Protein AF-A0A7W1MRZ4-F1 (afdb_monomer_lite)

Secondary structure (DSSP, 8-state):
--TTHHHHTTS-HHHHHHHHHHHHHHHHHHHHHHHHHHHHHHTS-TTPPTT--HHHHHHHHHHH--GGG-SSHHHHHHHTT--EEEEEETTEEEEEEE------

pLDDT: mean 79.33, std 16.09, range [39.59, 97.81]

Structure (mmCIF, N/CA/C/O backbone):
data_AF-A0A7W1MRZ4-F1
#
_entry.id   AF-A0A7W1MRZ4-F1
#
loop_
_atom_site.group_PDB
_atom_site.id
_atom_site.type_symbol
_atom_site.label_atom_id
_atom_site.label_alt_id
_atom_site.label_comp_id
_atom_site.label_asym_id
_atom_site.label_entity_id
_atom_site.label_seq_id
_atom_site.pdbx_PDB_ins_code
_atom_site.Cartn_x
_atom_site.Cartn_y
_atom_site.Cartn_z
_atom_site.occupancy
_atom_site.B_iso_or_equiv
_atom_site.auth_seq_id
_atom_site.auth_comp_id
_atom_site.auth_asym_id
_atom_site.auth_atom_id
_atom_site.pdbx_PDB_model_num
ATOM 1 N N . MET A 1 1 ? -19.536 -16.222 16.779 1.00 46.12 1 MET A N 1
ATOM 2 C CA . MET A 1 1 ? -19.828 -14.786 16.997 1.00 46.12 1 MET A CA 1
ATOM 3 C C . MET A 1 1 ? -19.730 -14.444 18.491 1.00 46.12 1 MET A C 1
ATOM 5 O O . MET A 1 1 ? -20.451 -13.587 18.965 1.00 46.12 1 MET A O 1
ATOM 9 N N . GLU A 1 2 ? -18.833 -15.108 19.237 1.00 47.44 2 GLU A N 1
ATOM 10 C CA . GLU A 1 2 ? -18.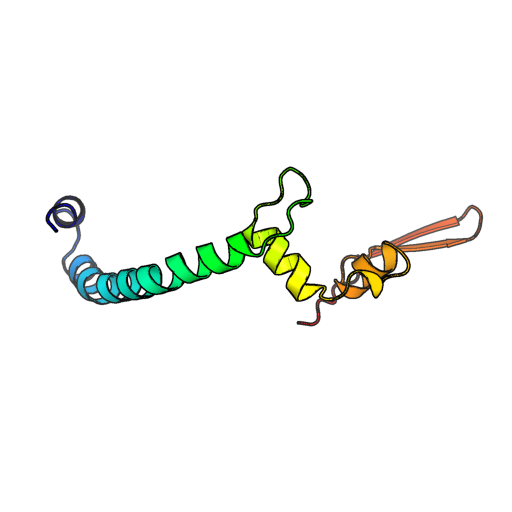808 -15.084 20.718 1.00 47.44 2 GLU A CA 1
ATOM 11 C C . GLU A 1 2 ? -17.530 -14.454 21.293 1.00 47.44 2 GLU A C 1
ATOM 13 O O . GLU A 1 2 ? -17.485 -14.046 22.446 1.00 47.44 2 GLU A O 1
ATOM 18 N N . SER A 1 3 ? -16.482 -14.312 20.480 1.00 51.84 3 SER A N 1
ATOM 19 C CA . SER A 1 3 ? -15.154 -13.887 20.938 1.00 51.84 3 SER A CA 1
ATOM 20 C C . SER A 1 3 ? -15.011 -12.370 21.114 1.00 51.84 3 SER A C 1
ATOM 22 O O . SER A 1 3 ? -14.035 -11.912 21.703 1.00 51.84 3 SER A O 1
ATOM 24 N N . ALA A 1 4 ? -15.962 -11.577 20.608 1.00 56.94 4 ALA A N 1
ATOM 25 C CA . ALA A 1 4 ? -15.897 -10.117 20.671 1.00 56.94 4 ALA A CA 1
ATOM 26 C C . ALA A 1 4 ? -16.298 -9.546 22.044 1.00 56.94 4 ALA A C 1
ATOM 28 O O . ALA A 1 4 ? -15.904 -8.440 22.394 1.00 56.94 4 ALA A O 1
ATOM 29 N N . HIS A 1 5 ? -17.047 -10.297 22.852 1.00 57.09 5 HIS A N 1
ATOM 30 C CA . HIS A 1 5 ? -17.564 -9.774 24.118 1.00 57.09 5 HIS A CA 1
ATOM 31 C C . HIS A 1 5 ? -16.539 -9.820 25.261 1.00 57.09 5 HIS A C 1
ATOM 33 O O . HIS A 1 5 ? -16.618 -8.995 26.166 1.00 57.09 5 HIS A O 1
ATOM 39 N N . LEU A 1 6 ? -15.537 -10.709 25.197 1.00 61.50 6 LEU A N 1
ATOM 40 C CA . LEU A 1 6 ? -14.588 -10.931 26.299 1.00 61.50 6 LEU A CA 1
ATOM 41 C C . LEU A 1 6 ? -13.574 -9.788 26.492 1.00 61.50 6 LEU A C 1
ATOM 43 O O . LEU A 1 6 ? -13.197 -9.493 27.625 1.00 61.50 6 LEU A O 1
ATOM 47 N N . TRP A 1 7 ? -13.157 -9.104 25.422 1.00 62.44 7 TRP A N 1
ATOM 48 C CA . TRP A 1 7 ? -12.239 -7.957 25.523 1.00 62.44 7 TRP A CA 1
ATOM 49 C C . TRP A 1 7 ? -12.955 -6.650 25.893 1.00 62.44 7 TRP A C 1
ATOM 51 O O . TRP A 1 7 ? -12.338 -5.737 26.438 1.00 62.44 7 TRP A O 1
ATOM 61 N N . ALA A 1 8 ? -14.264 -6.565 25.642 1.00 64.06 8 ALA A N 1
ATOM 62 C CA . ALA A 1 8 ? -15.068 -5.375 25.904 1.00 64.06 8 ALA A CA 1
ATOM 63 C C . ALA A 1 8 ? -15.646 -5.331 27.330 1.00 64.06 8 ALA A C 1
ATOM 65 O O . ALA A 1 8 ? -16.158 -4.293 27.748 1.00 64.06 8 ALA A O 1
ATOM 66 N N . THR A 1 9 ? -15.557 -6.417 28.103 1.00 69.12 9 THR A N 1
ATOM 67 C CA . THR A 1 9 ? -16.115 -6.521 29.466 1.00 69.12 9 THR A CA 1
ATOM 68 C C . THR A 1 9 ? -15.530 -5.496 30.449 1.00 69.12 9 THR A C 1
ATOM 70 O O . THR A 1 9 ? -16.234 -5.045 31.347 1.00 69.12 9 THR A O 1
ATOM 73 N N . GLY A 1 10 ? -14.281 -5.058 30.243 1.00 77.88 10 GLY A N 1
ATOM 74 C CA . GLY A 1 10 ? -13.625 -4.007 31.039 1.00 77.88 10 GLY A CA 1
ATOM 75 C C . GLY A 1 10 ? -13.774 -2.580 30.493 1.00 77.88 10 GLY A C 1
ATOM 76 O O . GLY A 1 10 ? -13.288 -1.640 31.114 1.00 77.88 10 GLY A O 1
ATOM 77 N N . ALA A 1 11 ? -14.416 -2.398 29.334 1.00 80.94 11 ALA A N 1
ATOM 78 C CA . ALA A 1 11 ? -14.572 -1.087 28.705 1.00 80.94 11 ALA A CA 1
ATOM 79 C C . ALA A 1 11 ? -15.636 -0.224 29.412 1.00 80.94 11 ALA A C 1
ATOM 81 O O . ALA A 1 11 ? -16.573 -0.733 30.029 1.00 80.94 11 ALA A O 1
ATOM 82 N N . THR A 1 12 ? -15.526 1.098 29.305 1.00 88.19 12 THR A N 1
ATOM 83 C CA . THR A 1 12 ? -16.589 2.035 29.700 1.00 88.19 12 THR A CA 1
ATOM 84 C C . THR A 1 12 ? -17.790 1.935 28.751 1.00 88.19 12 THR A C 1
ATOM 86 O O . THR A 1 12 ? -17.644 1.544 27.593 1.00 88.19 12 THR A O 1
ATOM 89 N N . SER A 1 13 ? -18.992 2.290 29.221 1.00 86.00 13 SER A N 1
ATOM 90 C CA . SER A 1 13 ? -20.236 2.197 28.433 1.00 86.00 13 SER A CA 1
ATOM 91 C C . SER A 1 13 ? -20.171 2.964 27.110 1.00 86.00 13 SER A C 1
ATOM 93 O O . SER A 1 13 ? -20.490 2.396 26.074 1.00 86.00 13 SER A O 1
ATOM 95 N N . TRP A 1 14 ? -19.646 4.193 27.125 1.00 90.56 14 TRP A N 1
ATOM 96 C CA . TRP A 1 14 ? -19.499 5.018 25.919 1.00 90.56 14 TRP A CA 1
ATOM 97 C C . TRP A 1 14 ? -18.609 4.363 24.846 1.00 90.56 14 TRP A C 1
ATOM 99 O O . TRP A 1 14 ? -18.840 4.529 23.652 1.00 90.56 14 TRP A O 1
ATOM 109 N N . LEU A 1 15 ? -17.589 3.599 25.260 1.00 89.12 15 LEU A N 1
ATOM 110 C CA . LEU A 1 15 ? -16.685 2.914 24.338 1.00 89.12 15 LEU A CA 1
ATOM 111 C C . LEU A 1 15 ? -17.378 1.701 23.710 1.00 89.12 15 LEU A C 1
ATOM 113 O O . LEU A 1 15 ? -17.200 1.450 22.521 1.00 89.12 15 LEU A O 1
ATOM 117 N N . ARG A 1 16 ? -18.201 0.978 24.482 1.00 86.50 16 ARG A N 1
ATOM 118 C CA . ARG A 1 16 ? -19.040 -0.106 23.948 1.00 86.50 16 ARG A CA 1
ATOM 119 C C . ARG A 1 16 ? -20.045 0.415 22.925 1.00 86.50 16 ARG A C 1
ATOM 121 O O . ARG A 1 16 ? -20.085 -0.127 21.830 1.00 86.50 16 ARG A O 1
ATOM 128 N N . GLU A 1 17 ? -20.752 1.500 23.231 1.00 88.50 17 GLU A N 1
ATOM 129 C CA . GLU A 1 17 ? -21.699 2.134 22.299 1.00 88.50 17 GLU A CA 1
ATOM 130 C C . GLU A 1 17 ? -21.018 2.563 20.988 1.00 88.50 17 GLU A C 1
ATOM 132 O O . GLU A 1 17 ? -21.520 2.298 19.893 1.00 88.50 17 GLU A O 1
ATOM 137 N N . LEU A 1 18 ? -19.825 3.163 21.075 1.00 89.56 18 LEU A N 1
ATOM 138 C CA . LEU A 1 18 ? -19.042 3.537 19.895 1.00 89.56 18 LEU A CA 1
ATOM 139 C C . LEU A 1 18 ? -18.646 2.314 19.051 1.00 89.56 18 LEU A C 1
ATOM 141 O O . LEU A 1 18 ? -18.719 2.350 17.819 1.00 89.56 18 LEU A O 1
ATOM 145 N N . LEU A 1 19 ? -18.203 1.235 19.696 1.00 89.19 19 LEU A N 1
ATOM 146 C CA . LEU A 1 19 ? -17.776 0.009 19.020 1.00 89.19 19 LEU A CA 1
ATOM 147 C C . LEU A 1 19 ? -18.952 -0.731 18.382 1.00 89.19 19 LEU A C 1
ATOM 149 O O . LEU A 1 19 ? -18.829 -1.173 17.243 1.00 89.19 19 LEU A O 1
ATOM 153 N N . GLU A 1 20 ? -20.095 -0.803 19.061 1.00 87.88 20 GLU A N 1
ATOM 154 C CA . GLU A 1 20 ? -21.332 -1.380 18.521 1.00 87.88 20 GLU A CA 1
ATOM 155 C C . GLU A 1 20 ? -21.756 -0.688 17.222 1.00 87.88 20 GLU A C 1
ATOM 157 O O . GLU A 1 20 ? -22.218 -1.348 16.289 1.00 87.88 20 GLU A O 1
ATOM 162 N N . HIS A 1 21 ? -21.533 0.624 17.116 1.00 88.75 21 HIS A N 1
ATOM 163 C CA . HIS A 1 21 ? -21.861 1.377 15.911 1.00 88.75 21 HIS A CA 1
ATOM 164 C C . HIS A 1 21 ? -20.796 1.272 14.804 1.00 88.75 21 HIS A C 1
ATOM 166 O O . HIS A 1 21 ? -21.122 1.165 13.622 1.00 88.75 21 HIS A O 1
ATOM 172 N N . THR A 1 22 ? -19.510 1.300 15.161 1.00 90.62 22 THR A N 1
ATOM 173 C CA . THR A 1 22 ? -18.404 1.373 14.184 1.00 90.62 22 THR A CA 1
ATOM 174 C C . THR A 1 22 ? -17.941 0.007 13.675 1.00 90.62 22 THR A C 1
ATOM 176 O O . THR A 1 22 ? -17.533 -0.117 12.516 1.00 90.62 22 THR A O 1
ATOM 179 N N . GLN A 1 23 ? -18.039 -1.044 14.490 1.00 93.44 23 GLN A N 1
ATOM 180 C CA . GLN A 1 23 ? -17.584 -2.389 14.135 1.00 93.44 23 GLN A CA 1
ATOM 181 C C . GLN A 1 23 ? -18.304 -2.979 12.908 1.00 93.44 23 GLN A C 1
ATOM 183 O O . GLN A 1 23 ? -17.616 -3.523 12.039 1.00 93.44 23 GLN A O 1
ATOM 188 N N . PRO A 1 24 ? -19.638 -2.852 12.749 1.00 93.75 24 PRO A N 1
ATOM 189 C CA . PRO A 1 24 ? -20.317 -3.337 11.549 1.00 93.75 24 PRO A CA 1
ATOM 190 C C . PRO A 1 24 ? -19.805 -2.670 10.268 1.00 93.75 24 PRO A C 1
ATOM 192 O O . PRO A 1 24 ? -19.663 -3.340 9.244 1.00 93.75 24 PRO A O 1
ATOM 195 N N . ILE A 1 25 ? -19.483 -1.373 10.335 1.00 94.62 25 ILE A N 1
ATOM 196 C CA . ILE A 1 25 ? -18.951 -0.600 9.206 1.00 94.62 25 ILE A CA 1
ATOM 197 C C . ILE A 1 25 ? -17.561 -1.119 8.833 1.00 94.62 25 ILE A C 1
ATOM 199 O O . ILE A 1 25 ? -17.318 -1.441 7.671 1.00 94.62 25 ILE A O 1
ATOM 203 N N . LEU A 1 26 ? -16.669 -1.273 9.816 1.00 94.06 26 LEU A N 1
ATOM 204 C CA . LEU A 1 26 ? -15.321 -1.804 9.594 1.00 94.06 26 LEU A CA 1
ATOM 205 C C . LEU A 1 26 ? -15.360 -3.202 8.970 1.00 94.06 26 LEU A C 1
ATOM 207 O O . LEU A 1 26 ? -14.672 -3.454 7.984 1.00 94.06 26 LEU A O 1
ATOM 211 N N . LEU A 1 27 ? -16.217 -4.088 9.481 1.00 95.69 27 LEU A N 1
ATOM 212 C CA . LEU A 1 27 ? -16.373 -5.444 8.948 1.00 95.69 27 LEU A CA 1
ATOM 213 C C . LEU A 1 27 ? -17.002 -5.457 7.547 1.00 95.69 27 LEU A C 1
ATOM 215 O O . LEU A 1 27 ? -16.692 -6.324 6.726 1.00 95.69 27 LEU A O 1
ATOM 219 N N . ALA A 1 28 ? -17.909 -4.526 7.248 1.00 96.00 28 ALA A N 1
ATOM 220 C CA . ALA A 1 28 ? -18.459 -4.371 5.905 1.00 96.00 28 ALA A CA 1
ATOM 221 C C . ALA A 1 28 ? -17.385 -3.914 4.908 1.00 96.00 28 ALA A C 1
ATOM 223 O O . ALA A 1 28 ? -17.278 -4.503 3.832 1.00 96.00 28 ALA A O 1
ATOM 224 N N . LEU A 1 29 ? -16.565 -2.930 5.283 1.00 96.94 29 LEU A N 1
ATOM 225 C CA . LEU A 1 29 ? -15.451 -2.456 4.462 1.00 96.94 29 LEU A CA 1
ATOM 226 C C . LEU A 1 29 ? -14.382 -3.534 4.290 1.00 96.94 29 LEU A C 1
ATOM 228 O O . LEU A 1 29 ? -13.932 -3.768 3.174 1.00 96.94 29 LEU A O 1
ATOM 232 N N . GLU A 1 30 ? -14.023 -4.254 5.351 1.00 96.88 30 GLU A N 1
ATOM 233 C CA . GLU A 1 30 ? -13.036 -5.331 5.275 1.00 96.88 30 GLU A CA 1
ATOM 234 C C . GLU A 1 30 ? -13.473 -6.437 4.303 1.00 96.88 30 GLU A C 1
ATOM 236 O O . GLU A 1 30 ? -12.663 -6.927 3.511 1.00 96.88 30 GLU A O 1
ATOM 241 N N . ARG A 1 31 ? -14.768 -6.786 4.297 1.00 97.19 31 ARG A N 1
ATOM 242 C CA . ARG A 1 31 ? -15.337 -7.746 3.338 1.00 97.19 31 ARG A CA 1
ATOM 243 C C . ARG A 1 31 ? -15.226 -7.290 1.883 1.00 97.19 31 ARG A C 1
ATOM 245 O O . ARG A 1 31 ? -15.161 -8.152 1.014 1.00 97.19 31 ARG A O 1
ATOM 252 N N . GLN A 1 32 ? -15.182 -5.985 1.617 1.00 97.81 32 GLN A N 1
ATOM 253 C CA . GLN A 1 32 ? -15.016 -5.431 0.268 1.00 97.81 32 GLN A CA 1
ATOM 254 C C . GLN A 1 32 ? -13.540 -5.248 -0.103 1.00 97.81 32 GLN A C 1
ATOM 256 O O . GLN A 1 32 ? -13.114 -5.639 -1.187 1.00 97.81 32 GLN A O 1
ATOM 261 N N . ILE A 1 33 ? -12.735 -4.705 0.813 1.00 96.94 33 ILE A N 1
ATOM 262 C CA . ILE A 1 33 ? -11.313 -4.415 0.592 1.00 96.94 33 ILE A CA 1
ATOM 263 C C . ILE A 1 33 ? -10.529 -5.705 0.369 1.00 96.94 33 ILE A C 1
ATOM 265 O O . ILE A 1 33 ? -9.654 -5.753 -0.493 1.00 96.94 33 ILE A O 1
ATOM 269 N N . ARG A 1 34 ? -10.833 -6.767 1.123 1.00 97.25 34 ARG A N 1
ATOM 270 C CA . ARG A 1 34 ? -10.092 -8.032 1.061 1.00 97.25 34 ARG A CA 1
ATOM 271 C C . ARG A 1 34 ? -10.102 -8.698 -0.328 1.00 97.25 34 ARG A C 1
ATOM 273 O O . ARG A 1 34 ? -9.014 -9.039 -0.792 1.00 97.25 34 ARG A O 1
ATOM 280 N N . PRO A 1 35 ? -11.248 -8.930 -1.000 1.00 97.31 35 PRO A N 1
ATOM 281 C CA . PRO A 1 35 ? -11.244 -9.513 -2.341 1.00 97.31 35 PRO A CA 1
ATOM 282 C C . PRO A 1 35 ? -10.579 -8.593 -3.371 1.00 97.31 35 PRO A C 1
ATOM 284 O O . PRO A 1 35 ? -9.744 -9.074 -4.130 1.00 97.31 35 PRO A O 1
ATOM 287 N N . LEU A 1 36 ? -10.849 -7.284 -3.330 1.00 95.81 36 LEU A N 1
ATOM 288 C CA . LEU A 1 36 ? -10.224 -6.312 -4.238 1.00 95.81 36 LEU A CA 1
ATOM 289 C C . LEU A 1 36 ? -8.700 -6.276 -4.073 1.00 95.81 36 LEU A C 1
ATOM 291 O O . LEU A 1 36 ? -7.958 -6.256 -5.047 1.00 95.81 36 LEU A O 1
ATOM 295 N N . THR A 1 37 ? -8.218 -6.344 -2.833 1.00 96.25 37 THR A N 1
ATOM 296 C CA . THR A 1 37 ? -6.786 -6.423 -2.520 1.00 96.25 37 THR A CA 1
ATOM 297 C C . THR A 1 37 ? -6.146 -7.647 -3.170 1.00 96.25 37 THR A C 1
ATOM 299 O O . THR A 1 37 ? -5.079 -7.534 -3.769 1.00 96.25 37 THR A O 1
ATOM 302 N N . LYS A 1 38 ? -6.806 -8.810 -3.094 1.00 95.69 38 LYS A N 1
ATOM 303 C CA . LYS A 1 38 ? -6.317 -10.037 -3.736 1.00 95.69 38 LYS A CA 1
ATOM 304 C C . LYS A 1 38 ? -6.302 -9.927 -5.257 1.00 95.69 38 LYS A C 1
ATOM 306 O O . LYS A 1 38 ? -5.342 -10.374 -5.873 1.00 95.69 38 LYS A O 1
ATOM 311 N N . GLU A 1 39 ? -7.340 -9.343 -5.845 1.00 95.69 39 GLU A N 1
ATOM 312 C CA . GLU A 1 39 ? -7.419 -9.118 -7.291 1.00 95.69 39 GLU A CA 1
ATOM 313 C C . GLU A 1 39 ? -6.281 -8.213 -7.776 1.00 95.69 39 GLU A C 1
ATOM 315 O O . GLU A 1 39 ? -5.590 -8.550 -8.735 1.00 95.69 39 GLU A O 1
ATOM 320 N N . LEU A 1 40 ? -6.011 -7.118 -7.057 1.00 93.81 40 LEU A N 1
ATOM 321 C CA . LEU A 1 40 ? -4.877 -6.242 -7.349 1.00 93.81 40 LEU A CA 1
ATOM 322 C C . LEU A 1 40 ? -3.549 -6.990 -7.250 1.00 93.81 40 LEU A C 1
ATOM 324 O O . LEU A 1 40 ? -2.754 -6.927 -8.178 1.00 93.81 40 LEU A O 1
ATOM 328 N N . GLN A 1 41 ? -3.319 -7.733 -6.166 1.00 93.75 41 GLN A N 1
ATOM 329 C CA . GLN A 1 41 ? -2.085 -8.506 -5.983 1.00 93.75 41 GLN A CA 1
ATOM 330 C C . GLN A 1 41 ? -1.882 -9.569 -7.066 1.00 93.75 41 GLN A C 1
ATOM 332 O O . GLN A 1 41 ? -0.745 -9.820 -7.453 1.00 93.75 41 GLN A O 1
ATOM 337 N N . ALA A 1 42 ? -2.958 -10.185 -7.561 1.00 92.62 42 ALA A N 1
ATOM 338 C CA . ALA A 1 42 ? -2.890 -11.166 -8.641 1.00 92.62 42 ALA A CA 1
ATOM 339 C C . ALA A 1 42 ? -2.475 -10.547 -9.988 1.00 92.62 42 ALA A C 1
ATOM 341 O O . ALA A 1 42 ? -1.964 -11.261 -10.845 1.00 92.62 42 ALA A O 1
ATOM 342 N N . ALA A 1 43 ? -2.663 -9.236 -10.165 1.00 90.31 43 ALA A N 1
ATOM 343 C CA . ALA A 1 43 ? -2.217 -8.496 -11.343 1.00 90.31 43 ALA A CA 1
ATOM 344 C C . ALA A 1 43 ? -0.745 -8.039 -11.266 1.00 90.31 43 ALA A C 1
ATOM 346 O O . ALA A 1 43 ? -0.267 -7.399 -12.201 1.00 90.31 43 ALA A O 1
ATOM 347 N N . ALA A 1 44 ? -0.031 -8.327 -10.171 1.00 91.50 44 ALA A N 1
ATOM 348 C CA . ALA A 1 44 ? 1.375 -7.957 -10.026 1.00 91.50 44 ALA A CA 1
ATOM 349 C C . ALA A 1 44 ? 2.260 -8.681 -11.052 1.00 91.50 44 ALA A C 1
ATOM 351 O O . ALA A 1 44 ? 2.094 -9.877 -11.303 1.00 91.50 44 ALA A O 1
ATOM 352 N N . ALA A 1 45 ? 3.228 -7.955 -11.616 1.00 86.50 45 ALA A N 1
ATOM 353 C CA . ALA A 1 45 ? 4.172 -8.518 -12.572 1.00 86.50 45 ALA A CA 1
ATOM 354 C C . ALA A 1 45 ? 5.037 -9.626 -11.926 1.00 86.50 45 ALA A C 1
ATOM 356 O O . ALA A 1 45 ? 5.484 -9.480 -10.782 1.00 86.50 45 ALA A O 1
ATOM 357 N N . PRO A 1 46 ? 5.299 -10.740 -12.636 1.00 82.69 46 PRO A N 1
ATOM 358 C CA . PRO A 1 46 ? 6.038 -11.880 -12.088 1.00 82.69 46 PRO A CA 1
ATOM 359 C C . PRO A 1 46 ? 7.528 -11.586 -11.844 1.00 82.69 46 PRO A C 1
ATOM 361 O O . PRO A 1 46 ? 8.178 -12.298 -11.079 1.00 82.69 46 PRO A O 1
ATOM 364 N N . ASP A 1 47 ? 8.074 -10.549 -12.476 1.00 87.38 47 ASP A N 1
ATOM 365 C CA . ASP A 1 47 ? 9.474 -10.119 -12.426 1.00 87.38 47 ASP A CA 1
ATOM 366 C C . ASP A 1 47 ? 9.724 -8.948 -11.455 1.00 87.38 47 ASP A C 1
ATOM 368 O O . ASP A 1 47 ? 10.742 -8.258 -11.532 1.00 87.38 47 ASP A O 1
ATOM 372 N N . GLN A 1 48 ? 8.820 -8.750 -10.492 1.00 85.88 48 GLN A N 1
ATOM 373 C CA . GLN A 1 48 ? 8.941 -7.715 -9.471 1.00 85.88 48 GLN A CA 1
ATOM 374 C C . GLN A 1 48 ? 10.283 -7.784 -8.698 1.00 85.88 48 GLN A C 1
ATOM 376 O O . GLN A 1 48 ? 10.732 -8.870 -8.309 1.00 85.88 48 GLN A O 1
ATOM 381 N N . PRO A 1 49 ? 10.905 -6.628 -8.374 1.00 84.94 49 PRO A N 1
ATOM 382 C CA . PRO A 1 49 ? 12.105 -6.578 -7.546 1.00 84.94 49 PRO A CA 1
ATOM 383 C C . PRO A 1 49 ? 11.939 -7.293 -6.200 1.00 84.94 49 PRO A C 1
ATOM 385 O O . PRO A 1 49 ? 10.942 -7.124 -5.493 1.00 84.94 49 PRO A O 1
ATOM 388 N N . ARG A 1 50 ? 12.967 -8.048 -5.795 1.00 86.25 50 ARG A N 1
ATOM 389 C CA . ARG A 1 50 ? 12.994 -8.712 -4.483 1.00 86.25 50 ARG A CA 1
ATOM 390 C C . ARG A 1 50 ? 12.873 -7.679 -3.360 1.00 86.25 50 ARG A C 1
ATOM 392 O O . ARG A 1 50 ? 13.595 -6.688 -3.348 1.00 86.25 50 ARG A O 1
ATOM 399 N N . GLY A 1 51 ? 11.993 -7.953 -2.399 1.00 87.69 51 GLY A N 1
ATOM 400 C CA . GLY A 1 51 ? 11.733 -7.070 -1.256 1.00 87.69 51 GLY A CA 1
ATOM 401 C C . GLY A 1 51 ? 10.623 -6.040 -1.484 1.00 87.69 51 GLY A C 1
ATOM 402 O O . GLY A 1 51 ? 10.242 -5.361 -0.535 1.00 87.69 51 GLY A O 1
ATOM 403 N N . LEU A 1 52 ? 10.062 -5.949 -2.694 1.00 90.38 52 LEU A N 1
ATOM 404 C CA . LEU A 1 52 ? 8.869 -5.151 -2.969 1.00 90.38 52 LEU A CA 1
ATOM 405 C C . LEU A 1 52 ? 7.616 -6.042 -2.827 1.00 90.38 52 LEU A C 1
ATOM 407 O O . LEU A 1 52 ? 7.601 -7.180 -3.289 1.00 90.38 52 LEU A O 1
ATOM 411 N N . GLY A 1 53 ? 6.574 -5.551 -2.149 1.00 91.94 53 GLY A N 1
ATOM 412 C CA . GLY A 1 53 ? 5.317 -6.290 -1.968 1.00 91.94 53 GLY A CA 1
ATOM 413 C C . GLY A 1 53 ? 4.392 -6.181 -3.185 1.00 91.94 53 GLY A C 1
ATOM 414 O O . GLY A 1 53 ? 4.384 -5.151 -3.853 1.00 91.94 53 GLY A O 1
ATOM 415 N N . ALA A 1 54 ? 3.576 -7.204 -3.451 1.00 93.12 54 ALA A N 1
ATOM 416 C CA . ALA A 1 54 ? 2.724 -7.278 -4.650 1.00 93.12 54 ALA A CA 1
ATOM 417 C C . ALA A 1 54 ? 1.721 -6.115 -4.798 1.00 93.12 54 ALA A C 1
ATOM 419 O O . ALA A 1 54 ? 1.451 -5.658 -5.899 1.00 93.12 54 ALA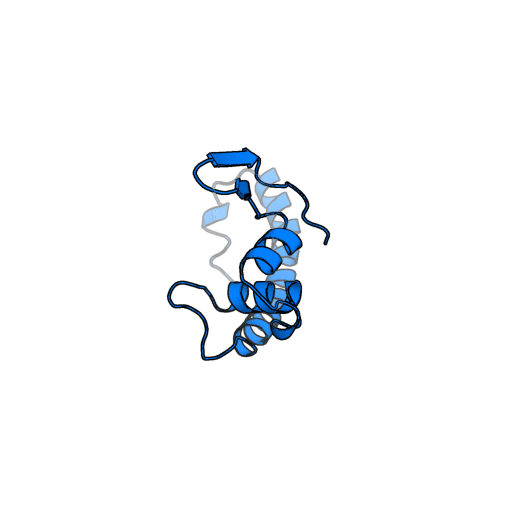 A O 1
ATOM 420 N N . LEU A 1 55 ? 1.174 -5.591 -3.695 1.00 93.12 55 LEU A N 1
ATOM 421 C CA . LEU A 1 55 ? 0.334 -4.386 -3.772 1.00 93.12 55 LEU A CA 1
ATOM 422 C C . LEU A 1 55 ? 1.150 -3.161 -4.181 1.00 93.12 55 LEU A C 1
ATOM 424 O O . LEU A 1 55 ? 0.688 -2.334 -4.958 1.00 93.12 55 LEU A O 1
ATOM 428 N N . THR A 1 56 ? 2.359 -3.039 -3.639 1.00 92.19 56 THR A N 1
ATOM 429 C CA . THR A 1 56 ? 3.228 -1.890 -3.874 1.00 92.19 56 THR A CA 1
ATOM 430 C C . THR A 1 56 ? 3.737 -1.854 -5.312 1.00 92.19 56 THR A C 1
ATOM 432 O O . THR A 1 56 ? 3.790 -0.766 -5.873 1.00 92.19 56 THR A O 1
ATOM 435 N N . SER A 1 57 ? 4.061 -2.998 -5.933 1.00 92.19 57 SER A N 1
ATOM 436 C CA . SER A 1 57 ? 4.389 -3.026 -7.372 1.00 92.19 57 SER A CA 1
ATOM 437 C C . SER A 1 57 ? 3.227 -2.559 -8.214 1.00 92.19 57 SER A C 1
ATOM 439 O O . SER A 1 57 ? 3.402 -1.645 -9.001 1.00 92.19 57 SER A O 1
ATOM 441 N N . VAL A 1 58 ? 2.038 -3.123 -8.000 1.00 93.31 58 VAL A N 1
ATOM 442 C CA . VAL A 1 58 ? 0.851 -2.791 -8.796 1.00 93.31 58 VAL A CA 1
ATOM 443 C C . VAL A 1 58 ? 0.513 -1.308 -8.700 1.00 93.31 58 VAL A C 1
ATOM 445 O O . VAL A 1 58 ? 0.134 -0.706 -9.699 1.00 93.31 58 VAL A O 1
ATOM 448 N N . VAL A 1 59 ? 0.663 -0.705 -7.517 1.00 91.31 59 VAL A N 1
ATOM 449 C CA . VAL A 1 59 ? 0.513 0.746 -7.360 1.00 91.31 59 VAL A CA 1
ATOM 450 C C . VAL A 1 59 ? 1.570 1.479 -8.181 1.00 91.31 59 VAL A C 1
ATOM 452 O O . VAL A 1 59 ? 1.205 2.293 -9.017 1.00 91.31 59 VAL A O 1
ATOM 455 N N . ILE A 1 60 ? 2.857 1.164 -8.010 1.00 89.62 60 ILE A N 1
ATOM 456 C C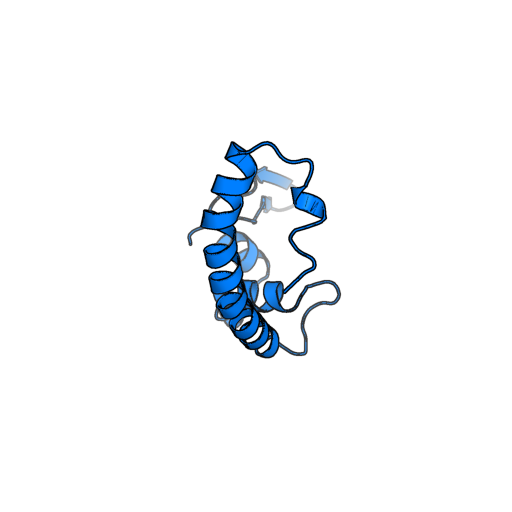A . ILE A 1 60 ? 3.940 1.839 -8.745 1.00 89.62 60 ILE A CA 1
ATOM 457 C C . ILE A 1 60 ? 3.754 1.712 -10.263 1.00 89.62 60 ILE A C 1
ATOM 459 O O . I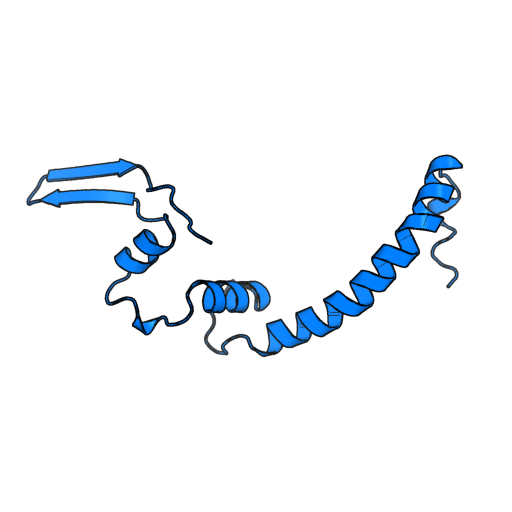LE A 1 60 ? 3.863 2.710 -10.971 1.00 89.62 60 ILE A O 1
ATOM 463 N N . ASP A 1 61 ? 3.431 0.518 -10.755 1.00 89.38 61 ASP A N 1
ATOM 464 C CA . ASP A 1 61 ? 3.211 0.253 -12.175 1.00 89.38 61 ASP A CA 1
ATOM 465 C C . ASP A 1 61 ? 2.019 1.046 -12.720 1.00 89.38 61 ASP A C 1
ATOM 467 O O . ASP A 1 61 ? 2.072 1.536 -13.844 1.00 89.38 61 ASP A O 1
ATOM 471 N N . ARG A 1 62 ? 0.953 1.233 -11.931 1.00 90.19 62 ARG A N 1
ATOM 472 C CA . ARG A 1 62 ? -0.208 2.044 -12.334 1.00 90.19 62 ARG A CA 1
ATOM 473 C C . ARG A 1 62 ? 0.064 3.544 -12.303 1.00 90.19 62 ARG A C 1
ATOM 475 O O . ARG A 1 62 ? -0.404 4.240 -13.197 1.00 90.19 62 ARG A O 1
ATOM 482 N N . GLU A 1 63 ? 0.809 4.024 -11.312 1.00 89.44 63 GLU A N 1
ATOM 483 C CA . GLU A 1 63 ? 1.212 5.435 -11.208 1.00 89.44 63 GLU A CA 1
ATOM 484 C C . GLU A 1 63 ? 2.162 5.832 -12.347 1.00 89.44 63 GLU A C 1
ATOM 486 O O . GLU A 1 63 ? 2.106 6.937 -12.893 1.00 89.44 63 GLU A O 1
ATOM 491 N N . ILE A 1 64 ? 3.054 4.915 -12.726 1.00 88.12 64 ILE A N 1
ATOM 492 C CA . ILE A 1 64 ? 4.007 5.130 -13.814 1.00 88.12 64 ILE A CA 1
ATOM 493 C 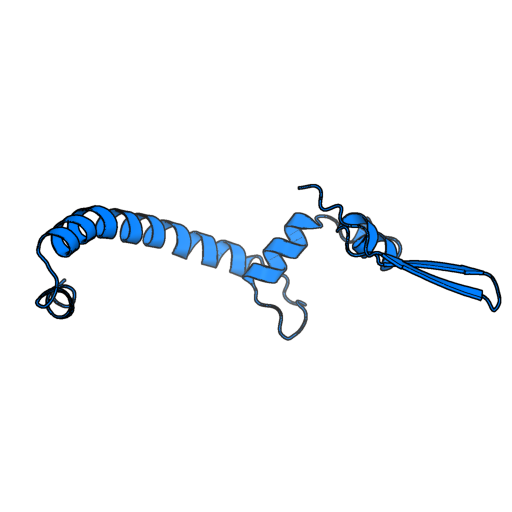C . ILE A 1 64 ? 3.358 4.890 -15.182 1.00 88.12 64 ILE A C 1
ATOM 495 O O . ILE A 1 64 ? 3.635 5.628 -16.133 1.00 88.12 64 ILE A O 1
ATOM 499 N N . GLY A 1 65 ? 2.469 3.902 -15.277 1.00 86.62 65 GLY A N 1
ATOM 500 C CA . GLY A 1 65 ? 1.815 3.496 -16.512 1.00 86.62 65 GLY A CA 1
ATOM 501 C C . GLY A 1 65 ? 2.800 2.814 -17.459 1.00 86.62 65 GLY A C 1
ATOM 502 O O . GLY A 1 65 ? 3.199 1.672 -17.249 1.00 86.62 65 GLY A O 1
ATOM 503 N N . ASP A 1 66 ? 3.187 3.510 -18.526 1.00 86.31 66 ASP A N 1
ATOM 504 C CA . ASP A 1 66 ? 4.129 2.984 -19.514 1.00 86.31 66 ASP A CA 1
ATOM 505 C C . ASP A 1 66 ? 5.583 3.273 -19.115 1.00 86.31 66 ASP A C 1
ATOM 507 O O . ASP A 1 66 ? 6.067 4.403 -19.216 1.00 86.31 66 ASP A O 1
ATOM 511 N N . TRP A 1 67 ? 6.313 2.229 -18.722 1.00 85.44 67 TRP A N 1
ATOM 512 C CA . TRP A 1 67 ? 7.746 2.300 -18.432 1.00 85.44 67 TRP A CA 1
ATOM 513 C C . TRP A 1 67 ? 8.596 2.699 -19.652 1.00 85.44 67 TRP A C 1
ATOM 515 O O . TRP A 1 67 ? 9.652 3.317 -19.483 1.00 85.44 67 TRP A O 1
ATOM 525 N N . GLY A 1 68 ? 8.130 2.412 -20.875 1.00 88.12 68 GLY A N 1
ATOM 526 C CA . GLY A 1 68 ? 8.774 2.805 -22.133 1.00 88.12 68 GLY A CA 1
ATOM 527 C C . GLY A 1 68 ? 8.767 4.315 -22.386 1.00 88.12 68 GLY A C 1
ATOM 528 O O . GLY A 1 68 ? 9.546 4.810 -23.204 1.00 88.12 68 GLY A O 1
ATOM 529 N N . ARG A 1 69 ? 7.966 5.072 -21.625 1.00 86.38 69 ARG A N 1
ATOM 530 C CA . ARG A 1 69 ? 7.959 6.541 -21.627 1.00 86.38 69 ARG A CA 1
ATOM 531 C C . ARG A 1 69 ? 9.320 7.146 -21.273 1.00 86.38 69 ARG A C 1
ATOM 533 O O . ARG A 1 69 ? 9.598 8.286 -21.652 1.00 86.38 69 ARG A O 1
ATOM 540 N N . PHE A 1 70 ? 10.158 6.426 -20.526 1.00 87.19 70 PHE A N 1
ATOM 541 C CA . PHE A 1 70 ? 11.428 6.942 -20.026 1.00 87.19 70 PHE A CA 1
ATOM 542 C C . PHE A 1 70 ? 12.617 6.357 -20.789 1.00 87.19 70 PHE A C 1
ATOM 544 O O . PHE A 1 70 ? 12.938 5.178 -20.683 1.00 87.19 70 PHE A O 1
ATOM 551 N N . GLY A 1 71 ? 13.351 7.217 -21.494 1.00 84.56 71 GLY A N 1
ATOM 552 C CA . GLY A 1 71 ? 14.610 6.863 -22.153 1.00 84.56 71 GLY A CA 1
ATOM 553 C C . GLY A 1 71 ? 15.806 6.786 -21.198 1.00 84.56 71 GLY A C 1
ATOM 554 O O . GLY A 1 71 ? 16.861 6.277 -21.572 1.00 84.56 71 GLY A O 1
ATOM 555 N N . ASN A 1 72 ? 15.690 7.301 -19.966 1.00 83.19 72 ASN A N 1
ATOM 556 C CA . ASN A 1 72 ? 16.714 7.126 -18.936 1.00 83.19 72 ASN A CA 1
ATOM 557 C C . ASN A 1 72 ? 16.150 7.187 -17.504 1.00 83.19 72 ASN A C 1
ATOM 559 O O . ASN A 1 72 ? 15.113 7.789 -17.233 1.00 83.19 72 ASN A O 1
ATOM 563 N N . ARG A 1 73 ? 16.907 6.636 -16.545 1.00 79.25 73 ARG A N 1
ATOM 564 C CA . ARG A 1 73 ? 16.529 6.592 -15.119 1.00 79.25 73 ARG A CA 1
ATOM 565 C C . ARG A 1 73 ? 16.326 7.965 -14.457 1.00 79.25 73 ARG A C 1
ATOM 567 O O . ARG A 1 73 ? 15.627 8.054 -13.454 1.00 79.25 73 ARG A O 1
ATOM 574 N N . ARG A 1 74 ? 16.932 9.040 -14.983 1.00 78.44 74 ARG A N 1
ATOM 575 C CA . ARG A 1 74 ? 16.760 10.400 -14.432 1.00 78.44 74 ARG A CA 1
ATOM 576 C C . ARG A 1 74 ? 15.373 10.955 -14.746 1.00 78.44 74 ARG A C 1
ATOM 578 O O . ARG A 1 74 ? 14.828 11.697 -13.938 1.00 78.44 74 ARG A O 1
ATOM 585 N N . GLN A 1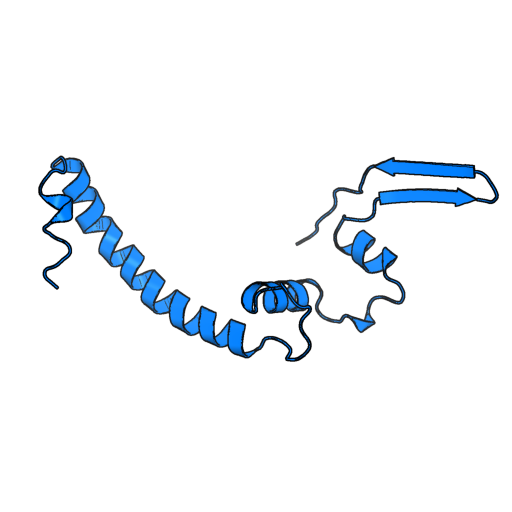 75 ? 14.789 10.568 -15.880 1.00 82.25 75 GLN A N 1
ATOM 586 C CA . GLN A 1 75 ? 13.439 10.981 -16.258 1.00 82.25 75 GLN A CA 1
ATOM 587 C C . GLN A 1 75 ? 12.380 10.400 -15.314 1.00 82.25 75 GLN A C 1
ATOM 589 O O . GLN A 1 75 ? 11.456 11.122 -14.961 1.00 82.25 75 GLN A O 1
ATOM 594 N N . VAL A 1 76 ? 12.566 9.170 -14.815 1.00 84.00 76 VAL A N 1
ATOM 595 C CA . VAL A 1 76 ? 11.699 8.576 -13.776 1.00 84.00 76 VAL A CA 1
ATOM 596 C C . VAL A 1 76 ? 11.720 9.427 -12.502 1.00 84.00 76 VAL A C 1
ATOM 598 O O . VAL A 1 76 ? 10.675 9.807 -11.977 1.00 84.00 76 VAL A O 1
ATOM 601 N N . GLY A 1 77 ? 12.919 9.784 -12.025 1.00 78.06 77 GLY A N 1
ATOM 602 C CA . GLY A 1 77 ? 13.084 10.664 -10.865 1.00 78.06 77 GLY A CA 1
ATOM 603 C C . GLY A 1 77 ? 12.499 12.058 -11.099 1.00 78.06 77 GLY A C 1
ATOM 604 O O . GLY A 1 77 ? 11.877 12.621 -10.211 1.00 78.06 77 GLY A O 1
ATOM 605 N N . SER A 1 78 ? 12.650 12.623 -12.298 1.00 78.62 78 SER A N 1
ATOM 606 C CA . SER A 1 78 ? 12.056 13.924 -12.633 1.00 78.62 78 SER A CA 1
ATOM 607 C C . SER A 1 78 ? 10.530 13.873 -12.682 1.00 78.62 78 SER A C 1
ATOM 609 O O . SER A 1 78 ? 9.891 14.836 -12.277 1.00 78.62 78 SER A O 1
ATOM 611 N N . TYR A 1 79 ? 9.956 12.774 -13.176 1.00 79.81 79 TYR A N 1
ATOM 612 C CA . TYR A 1 79 ? 8.510 12.578 -13.276 1.00 79.81 79 TYR A CA 1
ATOM 613 C C . TYR A 1 79 ? 7.853 12.434 -11.901 1.00 79.81 79 TYR A C 1
ATOM 615 O O . TYR A 1 79 ? 6.802 13.007 -11.647 1.00 79.81 79 TYR A O 1
ATOM 623 N N . THR A 1 80 ? 8.520 11.716 -10.998 1.00 78.69 80 THR A N 1
ATOM 624 C CA . THR A 1 80 ? 8.055 11.472 -9.624 1.00 78.69 80 THR A CA 1
ATOM 625 C C . THR A 1 80 ? 8.421 12.584 -8.632 1.00 78.69 80 THR A C 1
ATOM 627 O O . THR A 1 80 ? 8.053 12.497 -7.463 1.00 78.69 80 THR A O 1
ATOM 630 N N . GLY A 1 81 ? 9.174 13.611 -9.048 1.00 74.25 81 GLY A N 1
ATOM 631 C CA . GLY A 1 81 ? 9.678 14.639 -8.125 1.00 74.25 81 GLY A CA 1
ATOM 632 C C . GLY A 1 81 ? 10.724 14.112 -7.134 1.00 74.25 81 GLY A C 1
ATOM 633 O O . GLY A 1 81 ? 10.823 14.563 -5.995 1.00 74.25 81 GLY A O 1
ATOM 634 N N . LEU A 1 82 ? 11.494 13.109 -7.543 1.00 72.44 82 LEU A N 1
ATOM 635 C CA . LEU A 1 82 ? 12.573 12.495 -6.768 1.00 72.44 82 LEU A CA 1
ATOM 636 C C . LEU A 1 82 ? 13.955 12.761 -7.377 1.00 72.44 82 LEU A C 1
ATOM 638 O O . LEU A 1 82 ? 14.953 12.217 -6.906 1.00 72.44 82 LEU A O 1
ATOM 642 N N . CYS A 1 83 ? 14.046 13.586 -8.426 1.00 69.12 83 CYS A N 1
ATOM 643 C CA . CYS A 1 83 ? 15.332 13.951 -9.009 1.00 69.12 83 CYS A CA 1
ATOM 644 C C . CYS A 1 83 ? 16.068 14.930 -8.080 1.00 69.12 83 CYS A C 1
ATOM 646 O O . CYS A 1 83 ? 15.564 16.034 -7.846 1.00 69.12 83 CYS A O 1
ATOM 648 N N . PRO A 1 84 ? 17.267 14.588 -7.574 1.00 60.69 84 PRO A N 1
ATOM 649 C CA . PRO A 1 84 ? 18.161 15.598 -7.031 1.00 60.69 84 PRO A CA 1
ATOM 650 C C . PRO A 1 84 ? 18.599 16.509 -8.182 1.00 60.69 84 PRO A C 1
ATOM 652 O O . PRO A 1 84 ? 18.969 16.023 -9.255 1.00 60.69 84 PRO A O 1
ATOM 655 N N . GLY A 1 85 ? 18.538 17.826 -7.993 1.00 59.59 85 GLY A N 1
ATOM 656 C CA . GLY A 1 85 ? 19.082 18.758 -8.974 1.00 59.59 85 GLY A CA 1
ATOM 657 C C . GLY A 1 85 ? 20.601 18.622 -9.015 1.00 59.59 85 GLY A C 1
ATOM 658 O O . GLY A 1 85 ? 21.270 19.167 -8.157 1.00 59.59 85 GLY A O 1
ATOM 659 N N . GLU A 1 86 ? 21.176 17.893 -9.968 1.00 59.25 86 GLU A N 1
ATOM 660 C CA . GLU A 1 86 ? 22.633 17.776 -10.112 1.00 59.25 86 GLU A CA 1
ATOM 661 C C . GLU A 1 86 ? 23.066 18.406 -11.437 1.00 59.25 86 GLU A C 1
ATOM 663 O O . GLU A 1 86 ? 22.763 17.885 -12.511 1.00 59.25 86 GLU A O 1
ATOM 668 N N . TYR A 1 87 ? 23.781 19.531 -11.363 1.00 53.62 87 TYR A N 1
ATOM 669 C CA . TYR A 1 87 ? 24.410 20.164 -12.519 1.00 53.62 87 TYR A CA 1
ATOM 670 C C . TYR A 1 87 ? 25.903 19.852 -12.473 1.00 53.62 87 TYR A C 1
ATOM 672 O O . TYR A 1 87 ? 26.609 20.277 -11.558 1.00 53.62 87 TYR A O 1
ATOM 680 N N . SER A 1 88 ? 26.377 19.051 -13.424 1.00 53.38 88 SER A N 1
ATOM 681 C CA . SER A 1 88 ? 27.795 18.711 -13.539 1.00 53.38 88 SER A CA 1
ATOM 682 C C . SER A 1 88 ? 28.281 19.013 -14.950 1.00 53.38 88 SER A C 1
ATOM 684 O O . SER A 1 88 ? 27.747 18.467 -15.915 1.00 53.38 88 SER A O 1
ATOM 686 N N . SER A 1 89 ? 29.293 19.869 -15.071 1.00 56.62 89 SER A N 1
ATOM 687 C CA . SER A 1 89 ? 29.982 20.161 -16.332 1.00 56.62 89 SER A CA 1
ATOM 688 C C . SER A 1 89 ? 31.492 20.101 -16.102 1.00 56.62 89 SER A C 1
ATOM 690 O O . SER A 1 89 ? 32.021 20.846 -15.275 1.00 56.62 89 SER A O 1
ATOM 692 N N . GLY A 1 90 ? 32.197 19.222 -16.818 1.00 70.38 90 GLY A N 1
ATOM 693 C CA . GLY A 1 90 ? 33.641 19.033 -16.640 1.00 70.38 90 GLY A CA 1
ATOM 694 C C . GLY A 1 90 ? 34.000 18.489 -15.249 1.00 70.38 90 GLY A C 1
ATOM 695 O O . GLY A 1 90 ? 33.460 17.471 -14.830 1.00 70.38 90 GLY A O 1
ATOM 696 N N . GLN A 1 91 ? 34.912 19.166 -14.540 1.00 62.59 91 GLN A N 1
ATOM 697 C CA . GLN A 1 91 ? 35.354 18.825 -13.172 1.00 62.59 91 GLN A CA 1
ATOM 698 C C . GLN A 1 91 ? 34.473 19.437 -12.065 1.00 62.59 91 GLN A C 1
ATOM 700 O O . GLN A 1 91 ? 34.746 19.262 -10.879 1.00 62.59 91 GLN A O 1
ATOM 705 N N . THR A 1 92 ? 33.425 20.181 -12.424 1.00 48.19 92 THR A N 1
ATOM 706 C CA . THR A 1 92 ? 32.574 20.880 -11.457 1.00 48.19 92 THR A CA 1
ATOM 707 C C . THR A 1 92 ? 31.290 20.097 -11.229 1.00 48.19 92 THR A C 1
ATOM 709 O O . THR A 1 92 ? 30.554 19.814 -12.175 1.00 48.19 92 THR A O 1
ATOM 712 N N . ARG A 1 93 ? 31.017 19.768 -9.964 1.00 60.59 93 ARG A N 1
ATOM 713 C CA . ARG A 1 93 ? 29.823 19.048 -9.512 1.00 60.59 93 ARG A CA 1
ATOM 714 C C . ARG A 1 93 ? 29.026 19.935 -8.562 1.00 60.59 93 ARG A C 1
ATOM 716 O O . ARG A 1 93 ? 29.540 20.301 -7.509 1.00 60.59 93 ARG A O 1
ATOM 723 N N . HIS A 1 94 ? 27.780 20.246 -8.910 1.00 56.69 94 HIS A N 1
ATOM 724 C CA . HIS A 1 94 ? 26.872 21.008 -8.057 1.00 56.69 94 HIS A CA 1
ATOM 725 C C . HIS A 1 94 ? 25.632 20.170 -7.734 1.00 56.69 94 HIS A C 1
ATOM 727 O O . HIS A 1 94 ? 24.845 19.847 -8.625 1.00 56.69 94 HIS A O 1
ATOM 733 N N . GLN A 1 95 ? 25.472 19.802 -6.462 1.00 64.31 95 GLN A N 1
ATOM 734 C CA . GLN A 1 95 ? 24.293 19.101 -5.952 1.00 64.31 95 GLN A CA 1
ATOM 735 C C . GLN A 1 95 ? 23.343 20.119 -5.312 1.00 64.31 95 GLN A C 1
ATOM 737 O O . GLN A 1 95 ? 23.694 20.797 -4.352 1.00 64.31 95 GLN A O 1
ATOM 742 N N . GLY A 1 96 ? 22.158 20.253 -5.886 1.00 63.00 96 GLY A N 1
ATOM 743 C CA . GLY A 1 96 ? 21.035 21.048 -5.412 1.00 63.00 96 GLY A CA 1
ATOM 744 C C . GLY A 1 96 ? 19.948 20.184 -4.768 1.00 63.00 96 GLY A C 1
ATOM 745 O O . GLY A 1 96 ? 20.107 18.980 -4.568 1.00 63.00 96 GLY A O 1
ATOM 746 N N . CYS A 1 97 ? 18.828 20.815 -4.419 1.00 64.25 97 CYS A N 1
ATOM 747 C CA . CYS A 1 97 ? 17.719 20.176 -3.713 1.00 64.25 97 CYS A CA 1
ATOM 748 C C . CYS A 1 97 ? 17.028 19.082 -4.546 1.00 64.25 97 CYS A C 1
ATOM 750 O O . CYS A 1 97 ? 17.064 19.093 -5.777 1.00 64.25 97 CYS A O 1
ATOM 752 N N . VAL A 1 98 ? 16.345 18.158 -3.866 1.00 63.12 98 VAL A N 1
ATOM 753 C CA . VAL A 1 98 ? 15.400 17.233 -4.508 1.00 63.12 98 VAL A CA 1
ATOM 754 C C . VAL A 1 98 ? 14.157 18.021 -4.917 1.00 63.12 98 VAL A C 1
ATOM 756 O O . VAL A 1 98 ? 13.551 18.700 -4.084 1.00 63.12 98 VAL A O 1
ATOM 759 N N . THR A 1 99 ? 13.793 17.969 -6.199 1.00 60.53 99 THR A N 1
ATOM 760 C CA . THR A 1 99 ? 12.633 18.695 -6.731 1.00 60.53 99 THR A CA 1
ATOM 761 C C . THR A 1 99 ? 11.335 18.121 -6.174 1.00 60.53 99 THR A C 1
ATOM 763 O O . THR A 1 99 ? 10.855 17.123 -6.679 1.00 60.53 99 THR A O 1
ATOM 766 N N . LYS A 1 100 ? 10.711 18.766 -5.184 1.00 51.91 100 LYS A N 1
ATOM 767 C CA . LYS A 1 100 ? 9.423 18.327 -4.624 1.00 51.91 100 LYS A CA 1
ATOM 768 C C . LYS A 1 100 ? 8.255 18.679 -5.555 1.00 51.91 100 LYS A C 1
ATOM 770 O O . LYS A 1 100 ? 7.570 19.674 -5.340 1.00 51.91 100 LYS A O 1
ATOM 775 N N . LEU A 1 101 ? 8.034 17.870 -6.585 1.00 49.06 101 LEU A N 1
ATOM 776 C CA . LEU A 1 101 ? 6.847 17.936 -7.441 1.00 49.06 101 LEU A CA 1
ATOM 777 C C . LEU A 1 101 ? 6.343 16.516 -7.703 1.00 49.06 101 LEU A C 1
ATOM 779 O O . LEU A 1 101 ? 6.817 15.847 -8.611 1.00 49.06 101 LEU A O 1
ATOM 783 N N . ALA A 1 102 ? 5.389 16.069 -6.891 1.00 39.59 102 ALA A N 1
ATOM 784 C CA . ALA A 1 102 ? 4.523 14.953 -7.243 1.00 39.59 102 ALA A CA 1
ATOM 785 C C . ALA A 1 102 ? 3.232 15.562 -7.802 1.00 39.59 102 ALA A C 1
ATOM 787 O O . ALA A 1 102 ? 2.571 16.333 -7.103 1.00 39.59 102 ALA A O 1
ATOM 788 N N . VAL A 1 103 ? 2.914 15.278 -9.063 1.00 40.28 103 VAL A N 1
ATOM 789 C CA . VAL A 1 103 ? 1.593 15.557 -9.635 1.00 40.28 103 VAL A CA 1
ATOM 790 C C . VAL A 1 103 ? 0.874 14.216 -9.666 1.00 40.28 103 VAL A C 1
ATOM 792 O O . VAL A 1 103 ? 1.407 13.269 -10.242 1.00 40.28 103 VAL A O 1
ATOM 795 N N . GLY A 1 104 ? -0.249 14.142 -8.949 1.00 40.44 104 GLY A N 1
ATOM 796 C CA . GLY A 1 104 ? -1.170 13.006 -8.994 1.00 40.44 104 GLY A CA 1
ATOM 797 C C . GLY A 1 104 ? -2.041 13.012 -10.238 1.00 40.44 104 GLY A C 1
ATOM 798 O O . GLY A 1 104 ? -2.088 14.058 -10.927 1.00 40.44 104 GLY A O 1
#

Sequence (104 aa):
MESAHLWATGATSWLRELLEHTQPILLALERQIRPLTKELQAAAAPDQPRGLGALTSVVIDREIGDWGRFGNRRQVGSYTGLCPGEYSSGQTRHQGCVTKLAVG

Foldseek 3Di:
DPPVVPVCVPPDPVVVVVCVVCVVVVVVVCVVCVVVQVVQLVPADPPDDPPAHSNRRSVVCVLVPDPVVDPDPQVVQVQQQNHFPWDDDDPDIDTHHRRPDHDD

Radius of gyration: 23.47 Å; chains: 1; bounding box: 57×36×53 Å